Protein AF-A0A3D0DA52-F1 (afdb_monomer)

Foldseek 3Di:
DDDDPDPDDDDPPPDDDDDDDPCPVVVVVLVVQLCVPVCQVPVPDPDDVVNVVSSVVSVVVVVCCVVPVPPPPPPPPPDPDDDPVPPDPVVVPD

Radius of gyration: 22.12 Å; Cα contacts (8 Å, |Δi|>4): 18; chains: 1; bounding box: 36×72×37 Å

Structure (mmCIF, N/CA/C/O backbone):
data_AF-A0A3D0DA52-F1
#
_entry.id   AF-A0A3D0DA52-F1
#
loop_
_atom_site.group_PDB
_atom_site.id
_atom_site.type_symbol
_atom_site.label_atom_id
_atom_site.label_alt_id
_atom_site.label_comp_id
_atom_site.label_asym_id
_atom_site.label_entity_id
_atom_site.label_seq_id
_atom_site.pdbx_PDB_ins_code
_atom_site.Cartn_x
_atom_site.Cartn_y
_atom_site.Cartn_z
_atom_site.occupancy
_atom_site.B_iso_or_equiv
_atom_site.auth_seq_id
_atom_site.auth_comp_id
_atom_site.auth_asym_id
_atom_site.auth_atom_id
_atom_site.pdbx_PDB_model_num
ATOM 1 N N . MET A 1 1 ? -7.825 35.210 -4.534 1.00 38.44 1 MET A N 1
ATOM 2 C CA . MET A 1 1 ? -6.668 34.751 -3.732 1.00 38.44 1 MET A CA 1
ATOM 3 C C . MET A 1 1 ? -6.766 33.239 -3.614 1.00 38.44 1 MET A C 1
ATOM 5 O O . MET A 1 1 ? -7.552 32.746 -2.821 1.00 38.44 1 MET A O 1
ATOM 9 N N . SER A 1 2 ? -6.091 32.518 -4.513 1.00 38.69 2 SER A N 1
ATOM 10 C CA . SER A 1 2 ? -6.155 31.055 -4.598 1.00 38.69 2 SER A CA 1
ATOM 11 C C . SER A 1 2 ? -5.333 30.456 -3.463 1.00 38.69 2 SER A C 1
ATOM 13 O O . SER A 1 2 ? -4.133 30.714 -3.394 1.00 38.69 2 SER A O 1
ATOM 15 N N . ALA A 1 3 ? -5.970 29.699 -2.571 1.00 48.16 3 ALA A N 1
ATOM 16 C CA . ALA A 1 3 ? -5.280 28.989 -1.505 1.00 48.16 3 ALA A CA 1
ATOM 17 C C . ALA A 1 3 ? -4.248 28.034 -2.123 1.00 48.16 3 ALA A C 1
ATOM 19 O O . ALA A 1 3 ? -4.571 27.177 -2.947 1.00 48.16 3 ALA A O 1
ATOM 20 N N . SER A 1 4 ? -2.989 28.230 -1.759 1.00 54.62 4 SER A N 1
ATOM 21 C CA . SER A 1 4 ? -1.903 27.299 -2.008 1.00 54.62 4 SER A CA 1
ATOM 22 C C . SER A 1 4 ? -2.232 25.976 -1.314 1.00 54.62 4 SER A C 1
ATOM 24 O O . SER A 1 4 ? -2.386 25.933 -0.097 1.00 54.62 4 SER A O 1
ATOM 26 N N . ASN A 1 5 ? -2.345 24.894 -2.089 1.00 57.31 5 ASN A N 1
ATOM 27 C CA . ASN A 1 5 ? -2.476 23.529 -1.574 1.00 57.31 5 ASN A CA 1
ATOM 28 C C . ASN A 1 5 ? -1.230 23.183 -0.744 1.00 57.31 5 ASN A C 1
ATOM 30 O O . ASN A 1 5 ? -0.202 22.761 -1.283 1.00 57.31 5 ASN A O 1
ATOM 34 N N . SER A 1 6 ? -1.292 23.409 0.565 1.00 55.94 6 SER A N 1
ATOM 35 C CA . SER A 1 6 ? -0.229 23.054 1.495 1.00 55.94 6 SER A CA 1
ATOM 36 C C . SER A 1 6 ? -0.103 21.527 1.551 1.00 55.94 6 SER A C 1
ATOM 38 O O . SER A 1 6 ? -1.072 20.797 1.737 1.00 55.94 6 SER A O 1
ATOM 40 N N . ARG A 1 7 ? 1.120 21.014 1.368 1.00 64.62 7 ARG A N 1
ATOM 41 C CA . ARG A 1 7 ? 1.454 19.570 1.360 1.00 64.62 7 ARG A CA 1
ATOM 42 C C . ARG A 1 7 ? 1.231 18.857 2.699 1.00 64.62 7 ARG A C 1
ATOM 44 O O . ARG A 1 7 ? 1.490 17.660 2.798 1.00 64.62 7 ARG A O 1
ATOM 51 N N . PHE A 1 8 ? 0.797 19.580 3.724 1.00 63.69 8 PHE A N 1
ATOM 52 C CA . PHE A 1 8 ? 0.723 19.100 5.092 1.00 63.69 8 PHE A CA 1
ATOM 53 C C . PHE A 1 8 ? -0.713 19.224 5.585 1.00 63.69 8 PHE A C 1
ATOM 55 O O . PHE A 1 8 ? -1.286 20.310 5.604 1.00 63.69 8 PHE A O 1
ATOM 62 N N . VAL A 1 9 ? -1.296 18.085 5.957 1.00 73.56 9 VAL A N 1
ATOM 63 C CA . VAL A 1 9 ? -2.627 18.031 6.561 1.00 73.56 9 VAL A CA 1
ATOM 64 C C . VAL A 1 9 ? -2.471 18.334 8.044 1.00 73.56 9 VAL A C 1
ATOM 66 O O . VAL A 1 9 ? -1.951 17.511 8.800 1.00 73.56 9 VAL A O 1
ATOM 69 N N . GLU A 1 10 ? -2.902 19.522 8.448 1.00 78.81 10 GLU A N 1
ATOM 70 C CA . GLU A 1 10 ? -2.930 19.909 9.853 1.00 78.81 10 GLU A CA 1
ATOM 71 C C . GLU A 1 10 ? -4.117 19.280 10.584 1.00 78.81 10 GLU A C 1
ATOM 73 O O . GLU A 1 10 ? -5.122 18.866 9.997 1.00 78.81 10 GLU A O 1
ATOM 78 N N . LYS A 1 11 ? -3.980 19.179 11.906 1.00 80.69 11 LYS A N 1
ATOM 79 C CA . LYS A 1 11 ? -5.061 18.715 12.767 1.00 80.69 11 LYS A CA 1
ATOM 80 C C . LYS A 1 11 ? -6.200 19.754 12.729 1.00 80.69 11 LYS A C 1
ATOM 82 O O . LYS A 1 11 ? -5.906 20.923 12.960 1.00 80.69 11 LYS A O 1
ATOM 87 N N . PRO A 1 12 ? -7.471 19.357 12.523 1.00 82.19 12 PRO A N 1
ATOM 88 C CA . PRO A 1 12 ? -8.614 20.257 12.642 1.00 82.19 12 PRO A CA 1
ATOM 89 C C . PRO A 1 12 ? -8.579 21.073 13.940 1.00 82.19 12 PRO A C 1
ATOM 91 O O . PRO A 1 12 ? -8.285 20.528 15.017 1.00 82.19 12 PRO A O 1
ATOM 94 N N . GLU A 1 13 ? -8.902 22.365 13.844 1.00 84.50 13 GLU A N 1
ATOM 95 C CA . GLU A 1 13 ? -8.993 23.243 15.010 1.00 84.50 13 GLU A CA 1
ATOM 96 C C . GLU A 1 13 ? -9.968 22.660 16.044 1.00 84.50 13 GLU A C 1
ATOM 98 O O . GLU A 1 13 ? -11.046 22.165 15.720 1.00 84.50 13 GLU A O 1
ATOM 103 N N . GLY A 1 14 ? -9.553 22.649 17.313 1.00 85.12 14 GLY A N 1
ATOM 104 C CA . GLY A 1 14 ? -10.366 22.124 18.413 1.00 85.12 14 GLY A CA 1
ATOM 105 C C . GLY A 1 14 ? -10.355 20.600 18.597 1.00 85.12 14 GLY A C 1
ATOM 106 O O . GLY A 1 14 ? -10.883 20.123 19.603 1.00 85.12 14 GLY A O 1
ATOM 107 N N . GLN A 1 15 ? -9.711 19.813 17.723 1.00 85.62 15 GLN A N 1
ATOM 108 C CA . GLN A 1 15 ? -9.596 18.365 17.942 1.00 85.62 15 GLN A CA 1
ATOM 109 C C . GLN A 1 15 ? -8.781 18.065 19.216 1.00 85.62 15 GLN A C 1
ATOM 111 O O . GLN A 1 15 ? -7.570 18.296 19.268 1.00 85.62 15 GLN A O 1
ATOM 116 N N . LYS A 1 16 ? -9.415 17.478 20.235 1.00 85.62 16 LYS A N 1
ATOM 117 C CA . LYS A 1 16 ? -8.744 16.957 21.438 1.00 85.62 16 LYS A CA 1
ATOM 118 C C . LYS A 1 16 ? -8.618 15.435 21.338 1.00 85.62 16 LYS A C 1
ATOM 120 O O . LYS A 1 16 ? -9.604 14.745 21.112 1.00 85.62 16 LYS A O 1
ATOM 125 N N . GLY A 1 17 ? -7.404 14.914 21.511 1.00 86.31 17 GLY A N 1
ATOM 126 C CA . GLY A 1 17 ? -7.135 13.474 21.450 1.00 86.31 17 GLY A CA 1
ATOM 127 C C . GLY A 1 17 ? -7.188 12.862 20.041 1.00 86.31 17 GLY A C 1
ATOM 128 O O . GLY A 1 17 ? -7.123 13.551 19.019 1.00 86.31 17 GLY A O 1
ATOM 129 N N . PHE A 1 18 ? -7.256 11.530 19.992 1.00 84.44 18 PHE A N 1
ATOM 130 C CA . PHE A 1 18 ? -7.270 10.752 18.753 1.00 84.44 18 PHE A CA 1
ATOM 131 C C . PHE A 1 18 ? -8.683 10.680 18.164 1.00 84.44 18 PHE A C 1
ATOM 133 O O . PHE A 1 18 ? -9.606 10.208 18.820 1.00 84.44 18 PHE A O 1
ATOM 140 N N . VAL A 1 19 ? -8.838 11.090 16.903 1.00 86.44 19 VAL A N 1
ATOM 141 C CA . VAL A 1 19 ? -10.082 10.907 16.140 1.00 86.44 19 VAL A CA 1
ATOM 142 C C . VAL A 1 19 ? -9.849 9.841 15.079 1.00 86.44 19 VAL A C 1
ATOM 144 O O . VAL A 1 19 ? -8.854 9.872 14.349 1.00 86.44 19 VAL A O 1
ATOM 147 N N . VAL A 1 20 ? -10.771 8.882 15.001 1.00 85.94 20 VAL A N 1
ATOM 148 C CA . VAL A 1 20 ? -10.719 7.793 14.024 1.00 85.94 20 VAL A CA 1
ATOM 149 C C . VAL A 1 20 ? -10.960 8.361 12.627 1.00 85.94 20 VAL A C 1
ATOM 151 O O . VAL A 1 20 ? -12.036 8.862 12.319 1.00 85.94 20 VAL A O 1
ATOM 154 N N . GLN A 1 21 ? -9.956 8.242 11.763 1.00 86.38 21 GLN A N 1
ATOM 155 C CA . GLN A 1 21 ? -10.060 8.619 10.356 1.00 86.38 21 GLN A CA 1
ATOM 156 C C . GLN A 1 21 ? -10.639 7.456 9.544 1.00 86.38 21 GLN A C 1
ATOM 158 O O . GLN A 1 21 ? -10.091 6.349 9.584 1.00 86.38 21 GLN A O 1
ATOM 163 N N . LYS A 1 22 ? -11.706 7.713 8.772 1.00 87.19 22 LYS A N 1
ATOM 164 C CA . LYS A 1 22 ? -12.502 6.691 8.057 1.00 87.19 22 LYS A CA 1
ATOM 165 C C . LYS A 1 22 ? -11.651 5.686 7.269 1.00 87.19 22 LYS A C 1
ATOM 167 O O . LYS A 1 22 ? -11.928 4.492 7.304 1.00 87.19 22 LYS A O 1
ATOM 172 N N . TYR A 1 23 ? -10.597 6.151 6.596 1.00 90.19 23 TYR A N 1
ATOM 173 C CA . TYR A 1 23 ? -9.775 5.316 5.710 1.00 90.19 23 TYR A CA 1
ATOM 174 C C . TYR A 1 23 ? -8.363 5.025 6.224 1.00 90.19 23 TYR A C 1
ATOM 176 O O . TYR A 1 23 ? -7.617 4.305 5.560 1.00 90.19 23 TYR A O 1
ATOM 184 N N . ARG A 1 24 ? -7.983 5.514 7.413 1.00 91.25 24 ARG A N 1
ATOM 185 C CA . ARG A 1 24 ? -6.609 5.361 7.927 1.00 91.25 24 ARG A CA 1
ATOM 186 C C . ARG A 1 24 ? -6.175 3.895 7.981 1.00 91.25 24 ARG A C 1
ATOM 188 O O . ARG A 1 24 ? -5.114 3.562 7.468 1.00 91.25 24 ARG A O 1
ATOM 195 N N . ARG A 1 25 ? -7.033 3.004 8.491 1.00 91.44 25 ARG A N 1
ATOM 196 C CA . ARG A 1 25 ? -6.736 1.561 8.556 1.00 91.44 25 ARG A CA 1
ATOM 197 C C . ARG A 1 25 ? -6.543 0.913 7.184 1.00 91.44 25 ARG A C 1
ATOM 199 O O . ARG A 1 25 ? -5.799 -0.056 7.082 1.00 91.44 25 ARG A O 1
ATOM 206 N N . VAL A 1 26 ? -7.227 1.404 6.150 1.00 92.62 26 VAL A N 1
ATOM 207 C CA . VAL A 1 26 ? -7.084 0.881 4.782 1.00 92.62 26 VAL A CA 1
ATOM 208 C C . VAL A 1 26 ? -5.715 1.273 4.232 1.00 92.62 26 VAL A C 1
ATOM 210 O O . VAL A 1 26 ? -4.982 0.408 3.764 1.00 92.62 26 VAL A O 1
ATOM 213 N N . ILE A 1 27 ? -5.335 2.544 4.385 1.00 92.50 27 ILE A N 1
ATOM 214 C CA . ILE A 1 27 ? -4.037 3.070 3.937 1.00 92.50 27 ILE A CA 1
ATOM 215 C C . ILE A 1 27 ? -2.883 2.370 4.664 1.00 92.50 27 ILE A C 1
ATOM 217 O O . ILE A 1 27 ? -1.966 1.854 4.027 1.00 92.50 27 ILE A O 1
ATOM 221 N N . GLU A 1 28 ? -2.948 2.288 5.994 1.00 93.81 28 GLU A N 1
ATOM 222 C CA . GLU A 1 28 ? -1.922 1.628 6.811 1.00 93.81 28 GLU A CA 1
ATOM 223 C C . GLU A 1 28 ? -1.750 0.155 6.432 1.00 93.81 28 GLU A C 1
ATOM 225 O O . GLU A 1 28 ? -0.632 -0.358 6.396 1.00 93.81 28 GLU A O 1
ATOM 230 N N . ARG A 1 29 ? -2.849 -0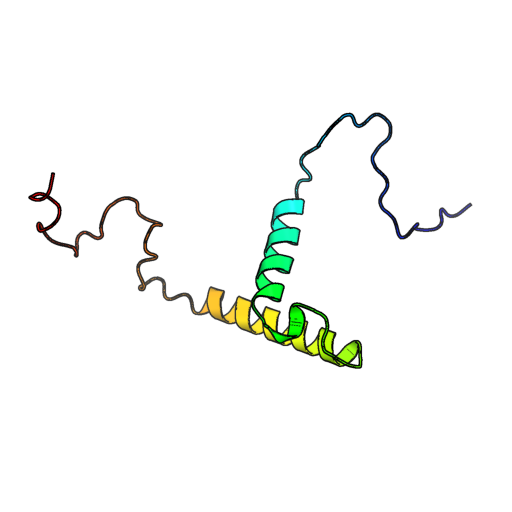.527 6.090 1.00 92.69 29 ARG A N 1
ATOM 231 C CA . ARG A 1 29 ? -2.810 -1.921 5.649 1.00 92.69 29 ARG A CA 1
ATOM 232 C C . ARG A 1 29 ? -2.103 -2.071 4.303 1.00 92.69 29 ARG A C 1
ATOM 234 O O . ARG A 1 29 ? -1.285 -2.979 4.172 1.00 92.69 29 ARG A O 1
ATOM 241 N N . THR A 1 30 ? -2.364 -1.185 3.343 1.00 91.38 30 THR A N 1
ATOM 242 C CA . THR A 1 30 ? -1.645 -1.174 2.060 1.00 91.38 30 THR A CA 1
ATOM 243 C C . THR A 1 30 ? -0.146 -0.963 2.276 1.00 91.38 30 THR A C 1
ATOM 245 O O . THR A 1 30 ? 0.660 -1.726 1.747 1.00 91.38 30 THR A O 1
ATOM 248 N N . ILE A 1 31 ? 0.243 -0.013 3.134 1.00 91.31 31 ILE A N 1
ATOM 249 C CA . ILE A 1 31 ? 1.655 0.224 3.483 1.00 91.31 31 ILE A CA 1
ATOM 250 C C . ILE A 1 31 ? 2.275 -1.018 4.145 1.00 91.31 31 ILE A C 1
ATOM 252 O O . ILE A 1 31 ? 3.378 -1.435 3.791 1.00 91.31 31 ILE A O 1
ATOM 256 N N . ALA A 1 32 ? 1.560 -1.661 5.071 1.00 92.06 32 ALA A N 1
ATOM 257 C CA . ALA A 1 32 ? 2.019 -2.891 5.711 1.00 92.06 32 ALA A CA 1
ATOM 258 C C . ALA A 1 32 ? 2.213 -4.039 4.704 1.00 92.06 32 ALA A C 1
ATOM 260 O O . ALA A 1 32 ? 3.151 -4.825 4.833 1.00 92.06 32 ALA A O 1
ATOM 261 N N . TRP A 1 33 ? 1.358 -4.142 3.683 1.00 92.38 33 TRP A N 1
ATOM 262 C CA . TRP A 1 33 ? 1.503 -5.140 2.624 1.00 92.38 33 TRP A CA 1
ATOM 263 C C . TRP A 1 33 ? 2.723 -4.887 1.745 1.00 92.38 33 TRP A C 1
ATOM 265 O O . TRP A 1 33 ? 3.449 -5.840 1.462 1.00 92.38 33 TRP A O 1
ATOM 275 N N . LEU A 1 34 ? 2.973 -3.631 1.367 1.00 93.06 34 LEU A N 1
ATOM 276 C CA . LEU A 1 34 ? 4.162 -3.243 0.606 1.00 93.06 34 LEU A CA 1
ATOM 277 C C . LEU A 1 34 ? 5.448 -3.538 1.391 1.00 93.06 34 LEU A C 1
ATOM 279 O O . LEU A 1 34 ? 6.387 -4.098 0.834 1.00 93.06 34 LEU A O 1
ATOM 283 N N . ASN A 1 35 ? 5.457 -3.299 2.705 1.00 92.12 35 ASN A N 1
ATOM 284 C CA . ASN A 1 35 ? 6.600 -3.606 3.572 1.00 92.12 35 ASN A CA 1
ATOM 285 C C . ASN A 1 35 ? 6.959 -5.101 3.657 1.00 92.12 35 ASN A C 1
ATOM 287 O O . ASN A 1 35 ? 8.083 -5.430 4.037 1.00 92.12 35 ASN A O 1
ATOM 291 N N . ARG A 1 36 ? 6.056 -6.024 3.284 1.00 90.00 36 ARG A N 1
ATOM 292 C CA . ARG A 1 36 ? 6.393 -7.460 3.187 1.00 90.00 36 ARG A CA 1
ATOM 293 C C . ARG A 1 36 ? 7.322 -7.768 2.017 1.00 90.00 36 ARG A C 1
ATOM 295 O O . ARG A 1 36 ? 8.017 -8.783 2.041 1.00 90.00 36 ARG A O 1
ATOM 302 N N . TYR A 1 37 ? 7.362 -6.908 1.003 1.00 91.56 37 TYR A N 1
ATOM 303 C CA . TYR A 1 37 ? 8.347 -7.002 -0.062 1.00 91.56 37 TYR A CA 1
ATOM 304 C C . TYR A 1 37 ? 9.641 -6.368 0.436 1.00 91.56 37 TYR A C 1
ATOM 306 O O . TYR A 1 37 ? 9.751 -5.149 0.536 1.00 91.56 37 TYR A O 1
ATOM 314 N N . ARG A 1 38 ? 10.644 -7.204 0.729 1.00 89.88 38 ARG A N 1
ATOM 315 C CA . ARG A 1 38 ? 11.923 -6.789 1.336 1.00 89.88 38 ARG A CA 1
ATOM 316 C C . ARG A 1 38 ? 12.548 -5.556 0.670 1.00 89.88 38 ARG A C 1
ATOM 318 O O . ARG A 1 38 ? 13.092 -4.710 1.369 1.00 89.88 38 ARG A O 1
ATOM 325 N N . ARG A 1 39 ? 12.442 -5.433 -0.659 1.00 90.94 39 ARG A N 1
ATOM 326 C CA . ARG A 1 39 ? 12.974 -4.290 -1.426 1.00 90.94 39 ARG A CA 1
ATOM 327 C C . ARG A 1 39 ? 12.326 -2.946 -1.055 1.00 90.94 39 ARG A C 1
ATOM 329 O O . ARG A 1 39 ? 13.017 -1.935 -1.040 1.00 90.94 39 ARG A O 1
ATOM 336 N N . LEU A 1 40 ? 11.043 -2.941 -0.693 1.00 92.00 40 LEU A N 1
ATOM 337 C CA . LEU A 1 40 ? 10.283 -1.735 -0.343 1.00 92.00 40 LEU A CA 1
ATOM 338 C C . LEU A 1 40 ? 10.413 -1.330 1.137 1.00 92.00 40 LEU A C 1
ATOM 340 O O . LEU A 1 40 ? 9.989 -0.242 1.502 1.00 92.00 40 LEU A O 1
ATOM 344 N N . SER A 1 41 ? 11.023 -2.159 1.994 1.00 89.38 41 SER A N 1
ATOM 345 C CA . SER A 1 41 ? 11.028 -1.930 3.450 1.00 89.38 41 SER A CA 1
ATOM 346 C C . SER A 1 41 ? 11.810 -0.687 3.900 1.00 89.38 41 SER A C 1
ATOM 348 O O . SER A 1 41 ? 11.464 -0.081 4.915 1.00 89.38 41 SER A O 1
ATOM 350 N N . LYS A 1 42 ? 12.889 -0.328 3.193 1.00 85.75 42 LYS A N 1
ATOM 351 C CA . LYS A 1 42 ? 13.801 0.763 3.590 1.00 85.75 42 LYS A CA 1
ATOM 352 C C . LYS A 1 42 ? 14.146 1.738 2.462 1.00 85.75 42 LYS A C 1
ATOM 354 O O . LYS A 1 42 ? 14.882 2.681 2.715 1.00 85.75 42 LYS A O 1
ATOM 359 N N . GLY A 1 43 ? 13.622 1.527 1.251 1.00 84.81 43 GLY A N 1
ATOM 360 C CA . GLY A 1 43 ? 14.002 2.317 0.077 1.00 84.81 43 GLY A CA 1
ATOM 361 C C . GLY A 1 43 ? 15.451 2.056 -0.341 1.00 84.81 43 GLY A C 1
ATOM 362 O O . GLY A 1 43 ? 16.285 2.949 -0.285 1.00 84.81 43 GLY A O 1
ATOM 363 N N . TYR A 1 44 ? 15.764 0.817 -0.730 1.00 85.38 44 TYR A N 1
ATOM 364 C CA . TYR A 1 44 ? 17.121 0.433 -1.153 1.00 85.38 44 TYR A CA 1
ATOM 365 C C . TYR A 1 44 ? 17.504 0.934 -2.552 1.00 85.38 44 TYR A C 1
ATOM 367 O O . TYR A 1 44 ? 18.661 0.822 -2.954 1.00 85.38 44 TYR A O 1
ATOM 375 N N . GLU A 1 45 ? 16.538 1.431 -3.317 1.00 90.12 45 GLU A N 1
ATOM 376 C CA . GLU A 1 45 ? 16.743 1.791 -4.711 1.00 90.12 45 GLU A CA 1
ATOM 377 C C . GLU A 1 45 ? 17.448 3.139 -4.846 1.00 90.12 45 GLU A C 1
ATOM 379 O O . GLU A 1 45 ? 17.095 4.120 -4.194 1.00 90.12 45 GLU A O 1
ATOM 384 N N . ARG A 1 46 ? 18.418 3.206 -5.762 1.00 92.69 46 ARG A N 1
ATOM 385 C CA . ARG A 1 46 ? 19.144 4.447 -6.075 1.00 92.69 46 ARG A CA 1
ATOM 386 C C . ARG A 1 46 ? 18.225 5.529 -6.641 1.00 92.69 46 ARG A C 1
ATOM 388 O O . ARG A 1 46 ? 18.510 6.714 -6.489 1.00 92.69 46 ARG A O 1
ATOM 395 N N . TYR A 1 47 ? 17.154 5.126 -7.317 1.00 94.75 47 TYR A N 1
ATOM 396 C CA . TYR A 1 47 ? 16.276 6.040 -8.022 1.00 94.75 47 TYR A CA 1
ATOM 397 C C . TYR A 1 47 ? 14.792 5.750 -7.761 1.00 94.75 47 TYR A C 1
ATOM 399 O O . TYR A 1 47 ? 14.395 4.602 -7.562 1.00 94.75 47 TYR A O 1
ATOM 407 N N . GLY A 1 48 ? 13.965 6.801 -7.824 1.00 93.06 48 GLY A N 1
ATOM 408 C CA . GLY A 1 48 ? 12.525 6.727 -7.541 1.00 93.06 48 GLY A CA 1
ATOM 409 C C . GLY A 1 48 ? 11.750 5.790 -8.472 1.00 93.06 48 GLY A C 1
ATOM 410 O O . GLY A 1 48 ? 10.996 4.956 -7.985 1.00 93.06 48 GLY A O 1
ATOM 411 N N . TRP A 1 49 ? 12.006 5.851 -9.781 1.00 95.38 49 TRP A N 1
ATOM 412 C CA . TRP A 1 49 ? 11.388 4.991 -10.804 1.00 95.38 49 TRP A CA 1
ATOM 413 C C . TRP A 1 49 ? 11.562 3.486 -10.545 1.00 95.38 49 TRP A C 1
ATOM 415 O O . TRP A 1 49 ? 10.641 2.712 -10.781 1.00 95.38 49 TRP A O 1
ATOM 425 N N . ASN A 1 50 ? 12.689 3.054 -9.970 1.00 94.38 50 ASN A N 1
ATOM 426 C CA . ASN A 1 50 ? 12.849 1.654 -9.559 1.00 94.38 50 ASN A CA 1
ATOM 427 C C . ASN A 1 50 ? 11.904 1.285 -8.407 1.00 94.38 50 ASN A C 1
ATOM 429 O O . ASN A 1 50 ? 11.345 0.189 -8.380 1.00 94.38 50 ASN A O 1
ATOM 433 N N . SER A 1 51 ? 11.741 2.192 -7.439 1.00 92.31 51 SER A N 1
ATOM 434 C CA . SER A 1 51 ? 10.830 1.974 -6.311 1.00 92.31 51 SER A CA 1
ATOM 435 C C . SER A 1 51 ? 9.379 1.966 -6.779 1.00 92.31 51 SER A C 1
ATOM 437 O O . SER A 1 51 ? 8.609 1.125 -6.330 1.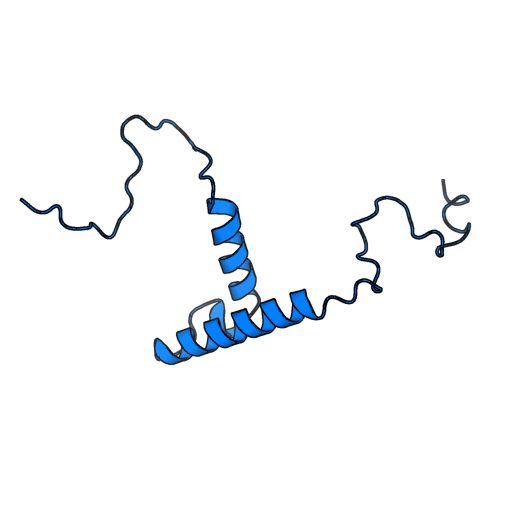00 92.31 51 SER A O 1
ATOM 439 N N . GLU A 1 52 ? 9.029 2.857 -7.707 1.00 94.69 52 GLU A N 1
ATOM 440 C CA . GLU A 1 52 ? 7.716 2.922 -8.351 1.00 94.69 52 GLU A CA 1
ATOM 441 C C . GLU A 1 52 ? 7.387 1.612 -9.076 1.00 94.69 52 GLU A C 1
ATOM 443 O O . GLU A 1 52 ? 6.410 0.954 -8.727 1.00 94.69 52 GLU A O 1
ATOM 448 N N . ALA A 1 53 ? 8.278 1.139 -9.954 1.00 95.31 53 ALA A N 1
ATOM 449 C CA . ALA A 1 53 ? 8.104 -0.144 -10.635 1.00 95.31 53 ALA A CA 1
ATOM 450 C C . ALA A 1 53 ? 7.952 -1.314 -9.644 1.00 95.31 53 ALA A C 1
ATOM 452 O O . ALA A 1 53 ? 7.154 -2.230 -9.850 1.00 95.31 53 ALA A O 1
ATOM 453 N N . MET A 1 54 ? 8.691 -1.292 -8.529 1.00 94.94 54 MET A N 1
ATOM 454 C CA . MET A 1 54 ? 8.574 -2.322 -7.497 1.00 94.94 54 MET A CA 1
ATOM 455 C C . MET A 1 54 ? 7.233 -2.249 -6.740 1.00 94.94 54 MET A C 1
ATOM 457 O O . MET A 1 54 ? 6.703 -3.293 -6.351 1.00 94.94 54 MET A O 1
ATOM 461 N N . ILE A 1 55 ? 6.666 -1.054 -6.544 1.00 95.12 55 ILE A N 1
ATOM 462 C CA . ILE A 1 55 ? 5.323 -0.862 -5.973 1.00 95.12 55 ILE A CA 1
ATOM 463 C C . ILE A 1 55 ? 4.254 -1.419 -6.920 1.00 95.12 55 ILE A C 1
ATOM 465 O O . ILE A 1 55 ? 3.347 -2.119 -6.454 1.00 95.12 55 ILE A O 1
ATOM 469 N N . ASP A 1 56 ? 4.378 -1.183 -8.225 1.00 95.81 56 ASP A N 1
ATOM 470 C CA . ASP A 1 56 ? 3.447 -1.714 -9.226 1.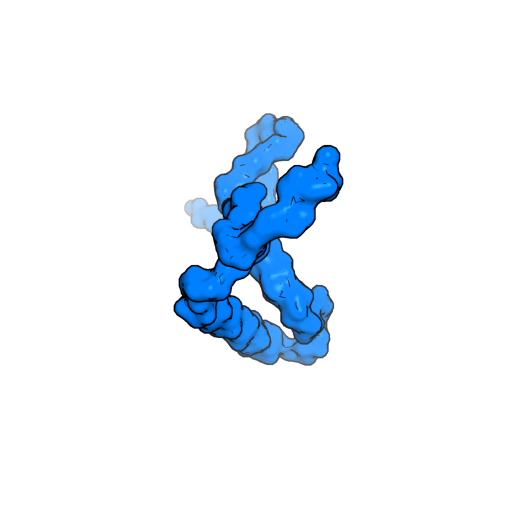00 95.81 56 ASP A CA 1
ATOM 471 C C . 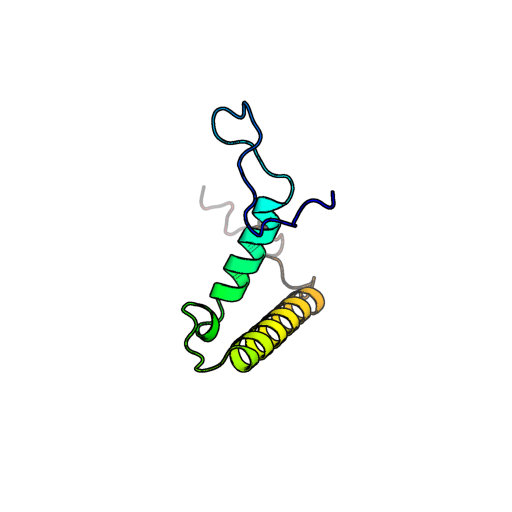ASP A 1 56 ? 3.463 -3.244 -9.237 1.00 95.81 56 ASP A C 1
ATOM 473 O O . ASP A 1 56 ? 2.418 -3.886 -9.100 1.00 95.81 56 ASP A O 1
ATOM 477 N N . ILE A 1 57 ? 4.656 -3.845 -9.283 1.00 96.00 57 ILE A N 1
ATOM 478 C CA . ILE A 1 57 ? 4.830 -5.304 -9.221 1.00 96.00 57 ILE A CA 1
ATOM 479 C C . ILE A 1 57 ? 4.221 -5.870 -7.931 1.00 96.00 57 ILE A C 1
ATOM 481 O O . ILE A 1 57 ? 3.475 -6.852 -7.970 1.00 96.00 57 ILE A O 1
ATOM 485 N N . ALA A 1 58 ? 4.501 -5.249 -6.782 1.00 95.00 58 ALA A N 1
ATOM 486 C CA . ALA A 1 58 ? 3.960 -5.671 -5.492 1.00 95.00 58 ALA A CA 1
ATOM 487 C C . ALA A 1 58 ? 2.422 -5.614 -5.448 1.00 95.00 58 ALA A C 1
ATOM 489 O O . ALA A 1 58 ? 1.785 -6.501 -4.864 1.00 95.00 58 ALA A O 1
ATOM 490 N N . SER A 1 59 ? 1.835 -4.594 -6.078 1.00 94.81 59 SER A N 1
ATOM 491 C CA . SER A 1 59 ? 0.387 -4.393 -6.169 1.00 94.81 59 SER A CA 1
ATOM 492 C C . SER A 1 59 ? -0.266 -5.422 -7.092 1.00 94.81 59 SER A C 1
ATOM 494 O O . SER A 1 59 ? -1.252 -6.047 -6.699 1.00 94.81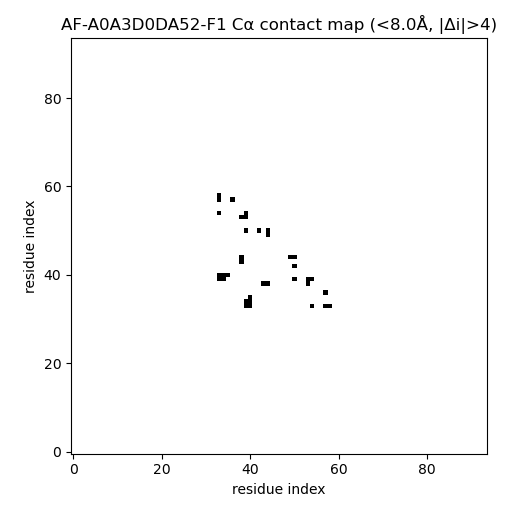 59 SER A O 1
ATOM 496 N N . ILE A 1 60 ? 0.319 -5.682 -8.267 1.00 95.31 60 ILE A N 1
ATOM 497 C CA . ILE A 1 60 ? -0.134 -6.730 -9.197 1.00 95.31 60 ILE A CA 1
ATOM 498 C C . ILE A 1 60 ? -0.090 -8.098 -8.518 1.00 95.31 60 ILE A C 1
ATOM 500 O O . ILE A 1 60 ? -1.084 -8.820 -8.511 1.00 95.31 60 ILE A O 1
ATOM 504 N N . HIS A 1 61 ? 1.029 -8.438 -7.876 1.00 93.38 61 HIS A N 1
ATOM 505 C CA . HIS A 1 61 ? 1.179 -9.696 -7.143 1.00 93.38 61 HIS A CA 1
ATOM 506 C C . HIS A 1 61 ? 0.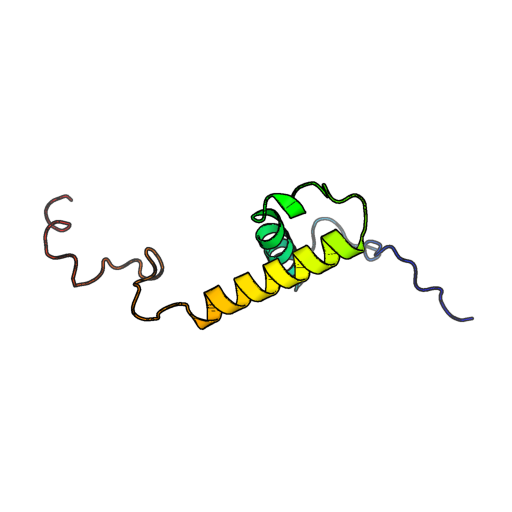108 -9.837 -6.055 1.00 93.38 61 HIS A C 1
ATOM 508 O O . HIS A 1 61 ? -0.486 -10.906 -5.892 1.00 93.38 61 HIS A O 1
ATOM 514 N N . PHE A 1 62 ? -0.169 -8.764 -5.309 1.00 91.31 62 PHE A N 1
ATOM 515 C CA . PHE A 1 62 ? -1.228 -8.766 -4.302 1.00 91.31 62 PHE A CA 1
ATOM 516 C C . PHE A 1 62 ? -2.614 -9.004 -4.922 1.00 91.31 62 PHE A C 1
ATOM 518 O O . PHE A 1 62 ? -3.363 -9.835 -4.410 1.00 91.31 62 PHE A O 1
ATOM 525 N N . MET A 1 63 ? -2.937 -8.346 -6.040 1.00 91.56 63 MET A N 1
ATOM 526 C CA . MET A 1 63 ? -4.195 -8.563 -6.764 1.00 91.56 63 MET A CA 1
ATOM 527 C C . MET A 1 63 ? -4.326 -10.001 -7.270 1.00 91.56 63 MET A C 1
ATOM 529 O O . MET A 1 63 ? -5.358 -10.627 -7.043 1.00 91.56 63 MET A O 1
ATOM 533 N N . LEU A 1 64 ? -3.269 -10.566 -7.859 1.00 92.81 64 LEU A N 1
ATOM 534 C CA . LEU A 1 64 ? -3.256 -11.960 -8.313 1.00 92.81 64 LEU A CA 1
ATOM 535 C C . LEU A 1 64 ? -3.517 -12.937 -7.162 1.00 92.81 64 LEU A C 1
ATOM 537 O O . LEU A 1 64 ? -4.299 -13.867 -7.319 1.00 92.81 64 LEU A O 1
ATOM 541 N N . ARG A 1 65 ? -2.943 -12.702 -5.976 1.00 87.12 65 ARG A N 1
ATOM 542 C CA . ARG A 1 65 ? -3.217 -13.518 -4.777 1.00 87.12 65 ARG A CA 1
ATOM 543 C C . ARG A 1 65 ? -4.649 -13.404 -4.255 1.00 87.12 65 ARG A C 1
ATOM 545 O O . ARG A 1 65 ? -5.094 -14.301 -3.542 1.00 87.12 65 ARG A O 1
ATOM 552 N N . GLN A 1 66 ? -5.336 -12.298 -4.529 1.00 84.50 66 GLN A N 1
ATOM 553 C CA . GLN A 1 66 ? -6.748 -12.146 -4.179 1.00 84.50 66 GLN A CA 1
ATOM 554 C C . GLN A 1 66 ? -7.661 -12.804 -5.215 1.00 84.50 66 GLN A C 1
ATOM 556 O O . GLN A 1 66 ? -8.650 -13.412 -4.831 1.00 84.50 66 GLN A O 1
ATOM 561 N N . LEU A 1 67 ? -7.327 -12.709 -6.505 1.00 88.06 67 LEU A N 1
ATOM 562 C CA . LEU A 1 67 ? -8.112 -13.317 -7.583 1.00 88.06 67 LEU A CA 1
ATOM 563 C C . LEU A 1 67 ? -7.959 -14.840 -7.626 1.00 88.06 67 LEU A C 1
ATOM 565 O O . LEU A 1 67 ? -8.938 -15.551 -7.804 1.00 88.06 67 LEU A O 1
ATOM 569 N N . LEU A 1 68 ? -6.738 -15.337 -7.422 1.00 81.12 68 LEU A N 1
ATOM 570 C CA . LEU A 1 68 ? -6.412 -16.766 -7.371 1.00 81.12 68 LEU A CA 1
ATOM 571 C C . LEU A 1 68 ? -6.536 -17.338 -5.956 1.00 81.12 68 LEU A C 1
ATOM 573 O O . LEU A 1 68 ? -5.978 -18.394 -5.657 1.00 81.12 68 LEU A O 1
ATOM 577 N N . HIS A 1 69 ? -7.214 -16.627 -5.052 1.00 70.06 69 HIS A N 1
ATOM 578 C CA . HIS A 1 69 ? -7.567 -17.196 -3.763 1.00 70.06 69 HIS A CA 1
ATOM 579 C C . HIS A 1 69 ? -8.577 -18.311 -4.031 1.00 70.06 69 HIS A C 1
ATOM 581 O O . HIS A 1 69 ? -9.765 -18.054 -4.209 1.00 70.06 69 HIS A O 1
ATOM 587 N N . ASN A 1 70 ? -8.081 -19.545 -4.120 1.00 65.50 70 ASN A N 1
ATOM 588 C CA . ASN A 1 70 ? -8.912 -20.728 -4.280 1.00 65.50 70 ASN A CA 1
ATOM 589 C C . ASN A 1 70 ? -9.927 -20.749 -3.137 1.00 65.50 70 ASN A C 1
ATOM 591 O O . ASN A 1 70 ? -9.543 -20.903 -1.975 1.00 65.50 70 ASN A O 1
ATOM 595 N N . ALA A 1 71 ? -11.210 -20.588 -3.467 1.00 63.91 71 ALA A N 1
ATOM 596 C CA . ALA A 1 71 ? -12.301 -20.707 -2.502 1.00 63.91 71 ALA A CA 1
ATOM 597 C C . ALA A 1 71 ? -12.313 -22.094 -1.831 1.00 63.91 71 ALA A C 1
ATOM 599 O O . ALA A 1 71 ? -12.785 -22.225 -0.705 1.00 63.91 71 ALA A O 1
ATOM 600 N N . ASP A 1 72 ? -11.726 -23.088 -2.503 1.00 65.00 72 ASP A N 1
ATOM 601 C CA . ASP A 1 72 ? -11.599 -24.466 -2.036 1.00 65.00 72 ASP A CA 1
ATOM 602 C C . ASP A 1 72 ? -10.503 -24.659 -0.976 1.00 65.00 72 ASP A C 1
ATOM 604 O O . ASP A 1 72 ? -10.471 -25.695 -0.315 1.00 65.00 72 ASP A O 1
ATOM 608 N N . ILE A 1 73 ? -9.591 -23.693 -0.792 1.00 66.19 73 ILE A N 1
ATOM 609 C CA . ILE A 1 73 ? -8.623 -23.739 0.309 1.00 66.19 73 ILE A CA 1
ATOM 610 C C . ILE A 1 73 ? -9.331 -23.187 1.550 1.00 66.19 73 ILE A C 1
ATOM 612 O O . ILE A 1 73 ? -9.580 -21.976 1.612 1.00 66.19 73 ILE A O 1
ATOM 616 N N . PRO A 1 74 ? -9.644 -24.025 2.560 1.00 63.53 74 PRO A N 1
ATOM 617 C CA . PRO A 1 74 ? -10.268 -23.539 3.777 1.00 63.53 74 PRO A CA 1
ATOM 618 C C . PRO A 1 74 ? -9.313 -22.546 4.425 1.00 63.53 74 PRO A C 1
ATOM 620 O O . PRO A 1 74 ? -8.172 -22.880 4.740 1.00 63.53 74 PRO A O 1
ATOM 623 N N . ILE A 1 75 ? -9.766 -21.306 4.600 1.00 63.88 75 ILE A N 1
ATOM 624 C CA . ILE A 1 75 ? -8.991 -20.287 5.298 1.00 63.88 75 ILE A CA 1
ATOM 625 C C . ILE A 1 75 ? -8.990 -20.720 6.762 1.00 63.88 75 ILE A C 1
ATOM 627 O O . ILE A 1 75 ? -10.043 -20.620 7.410 1.00 63.88 75 ILE A O 1
ATOM 631 N N . PRO A 1 76 ? -7.857 -21.214 7.302 1.00 62.97 76 PRO A N 1
ATOM 632 C CA . PRO A 1 76 ? -7.831 -21.584 8.700 1.00 62.97 76 PRO A CA 1
ATOM 633 C C . PRO A 1 76 ? -8.208 -20.321 9.482 1.00 62.97 76 PRO A C 1
ATOM 635 O O . PRO A 1 76 ? -7.822 -19.210 9.110 1.00 62.97 76 PRO A O 1
ATOM 638 N N . TYR A 1 77 ? -9.038 -20.474 10.511 1.00 62.12 77 TYR A N 1
ATOM 639 C CA . TYR A 1 77 ? -9.519 -19.395 11.386 1.00 62.12 77 TYR A CA 1
ATOM 640 C C . TYR A 1 77 ? -10.633 -18.473 10.851 1.00 62.12 77 TYR A C 1
ATOM 642 O O . TYR A 1 77 ? -11.076 -17.610 11.613 1.00 62.12 77 TYR A O 1
ATOM 650 N N . LYS A 1 78 ? -11.135 -18.618 9.612 1.00 51.97 78 LYS A N 1
ATOM 651 C CA . LYS A 1 78 ? -12.370 -17.899 9.211 1.00 51.97 78 LYS A CA 1
ATOM 652 C C . LYS A 1 78 ? -13.623 -18.542 9.798 1.00 51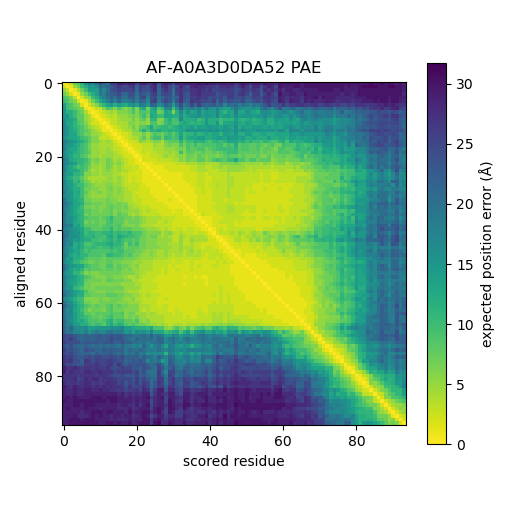.97 78 LYS A C 1
ATOM 654 O O . LYS A 1 78 ? -14.501 -17.827 10.275 1.00 51.97 78 LYS A O 1
ATOM 659 N N . ASP A 1 79 ? -13.649 -19.867 9.843 1.00 56.41 79 ASP A N 1
ATOM 660 C CA . ASP A 1 79 ? -14.621 -20.622 10.617 1.00 56.41 79 ASP A CA 1
ATOM 661 C C . ASP A 1 79 ? -14.004 -20.938 11.980 1.00 56.41 79 ASP A C 1
ATOM 663 O O . ASP A 1 79 ? -13.003 -21.643 12.082 1.00 56.41 79 ASP A O 1
ATOM 667 N N . ARG A 1 80 ? -14.588 -20.419 13.069 1.00 55.31 80 ARG A N 1
ATOM 668 C CA . ARG A 1 80 ? -14.239 -20.892 14.428 1.00 55.31 80 ARG A CA 1
ATOM 669 C C . ARG A 1 80 ? -14.644 -22.355 14.643 1.00 55.31 80 ARG A C 1
ATOM 671 O O . ARG A 1 80 ? -14.261 -22.950 15.645 1.00 55.31 80 ARG A O 1
ATOM 678 N N . ARG A 1 81 ? -15.452 -22.911 13.736 1.00 58.16 81 ARG A N 1
ATOM 679 C CA . ARG A 1 81 ? -15.814 -24.323 13.706 1.00 58.16 81 ARG A CA 1
ATOM 680 C C . ARG A 1 81 ? -14.704 -25.075 12.965 1.00 58.16 81 ARG A C 1
ATOM 682 O O . ARG A 1 81 ? -14.407 -24.696 11.834 1.00 58.16 81 ARG A O 1
ATOM 689 N N . PRO A 1 82 ? -14.087 -26.100 13.575 1.00 60.38 82 PRO A N 1
ATOM 690 C CA . PRO A 1 82 ? -13.207 -27.008 12.852 1.00 60.38 82 PRO A CA 1
ATOM 691 C C . PRO A 1 82 ? -13.919 -27.520 11.587 1.00 60.38 82 PRO A C 1
ATOM 693 O O . PRO A 1 82 ? -15.129 -27.758 11.658 1.00 60.38 82 PRO A O 1
ATOM 696 N N . PRO A 1 83 ? -13.219 -2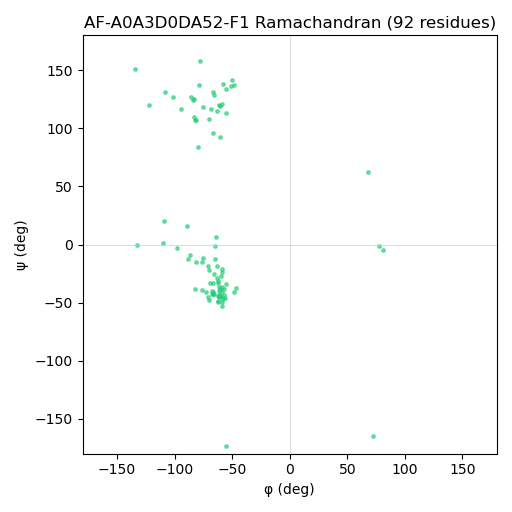7.673 10.446 1.00 63.22 83 PRO A N 1
ATOM 697 C CA . PRO A 1 83 ? -13.802 -28.271 9.248 1.00 63.22 83 PRO A CA 1
ATOM 698 C C . PRO A 1 83 ? -14.461 -29.602 9.612 1.00 63.22 83 PRO A C 1
ATOM 700 O O . PRO A 1 83 ? -13.854 -30.386 10.334 1.00 63.22 83 PRO A O 1
ATOM 703 N N . GLU A 1 84 ? -15.660 -29.900 9.111 1.00 64.12 84 GLU A N 1
ATOM 704 C CA . GLU A 1 84 ? -16.315 -31.196 9.380 1.00 64.12 84 GLU A CA 1
ATOM 705 C C . GLU A 1 84 ? -15.468 -32.396 8.909 1.00 64.12 84 GLU A C 1
ATOM 707 O O . GLU A 1 84 ? -15.614 -33.501 9.426 1.00 64.12 84 GLU A O 1
ATOM 712 N N . SER A 1 85 ? -14.526 -32.167 7.985 1.00 58.19 85 SER A N 1
ATOM 713 C CA . SER A 1 85 ? -13.516 -33.141 7.552 1.00 58.19 85 SER A CA 1
ATOM 714 C C . SER A 1 85 ? -12.432 -33.437 8.601 1.00 58.19 85 SER A C 1
ATOM 716 O O . SER A 1 85 ? -11.774 -34.475 8.520 1.00 58.19 85 SER A O 1
ATOM 718 N N . MET A 1 86 ? -12.252 -32.578 9.611 1.00 55.75 86 MET A N 1
ATOM 719 C CA . MET A 1 86 ? -11.505 -32.894 10.829 1.00 55.75 86 MET A CA 1
ATOM 720 C C . MET A 1 86 ? -12.420 -33.705 11.746 1.00 55.75 86 MET A C 1
ATOM 722 O O . MET A 1 86 ? -13.096 -33.167 12.620 1.00 55.75 86 MET A O 1
ATOM 726 N N . GLY A 1 87 ? -12.470 -35.014 11.500 1.00 60.06 87 GLY A N 1
ATOM 727 C CA . GLY A 1 87 ? -13.248 -35.976 12.277 1.00 60.06 87 GLY A CA 1
ATOM 728 C C . GLY A 1 87 ? -12.952 -35.983 13.796 1.00 60.06 87 GLY A C 1
ATOM 729 O O . GLY A 1 87 ? -12.195 -35.162 14.314 1.00 60.06 87 GLY A O 1
ATOM 730 N N . PRO A 1 88 ? -13.532 -36.939 14.548 1.00 58.97 88 PRO A N 1
ATOM 731 C CA . PRO A 1 88 ? -13.825 -36.871 15.993 1.00 58.97 88 PRO A CA 1
ATOM 732 C C . PRO A 1 88 ? -12.633 -36.761 16.969 1.00 58.97 88 PRO A C 1
ATOM 734 O O . PRO A 1 88 ? -12.843 -36.793 1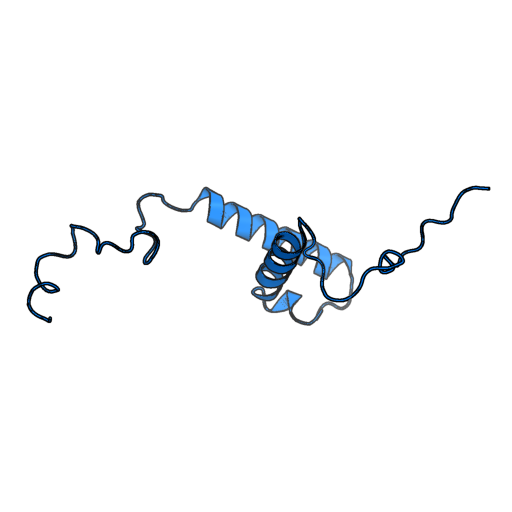8.182 1.00 58.97 88 PRO A O 1
ATOM 737 N N . ALA A 1 89 ? -11.403 -36.598 16.482 1.00 55.69 89 ALA A N 1
ATOM 738 C CA . ALA A 1 89 ? -10.186 -36.510 17.287 1.00 55.69 89 ALA A CA 1
ATOM 739 C C . ALA A 1 89 ? -10.184 -35.333 18.284 1.00 55.69 89 ALA A C 1
ATOM 741 O O . ALA A 1 89 ? -9.565 -35.429 19.337 1.00 55.69 89 ALA A O 1
ATOM 742 N N . LEU A 1 90 ? -10.916 -34.247 18.005 1.00 52.75 90 LEU A N 1
ATOM 743 C CA . LEU A 1 90 ? -10.979 -33.076 18.893 1.00 52.75 90 LEU A CA 1
ATOM 744 C C . LEU A 1 90 ? -12.077 -33.151 19.969 1.00 52.75 90 LEU A C 1
ATOM 746 O O . LEU A 1 90 ? -12.052 -32.356 20.901 1.00 52.75 90 LEU A O 1
ATOM 750 N N . LYS A 1 91 ? -13.026 -34.098 19.889 1.00 46.94 91 LYS A N 1
ATOM 751 C CA . LYS A 1 91 ? -14.075 -34.262 20.920 1.00 46.94 91 LYS A CA 1
ATOM 752 C C . LYS A 1 91 ? -13.611 -35.051 22.149 1.00 46.94 91 LYS A C 1
ATOM 754 O O . LYS A 1 91 ? -14.295 -35.029 23.160 1.00 46.94 91 LYS A O 1
ATOM 759 N N . GLN A 1 92 ? -12.484 -35.754 22.048 1.00 50.12 92 GLN A N 1
ATOM 760 C CA . GLN A 1 92 ? -11.942 -36.614 23.110 1.00 50.12 92 GLN A CA 1
ATOM 761 C C . GLN A 1 92 ? -10.841 -35.933 23.941 1.00 50.12 92 GLN A C 1
ATOM 763 O O . GLN A 1 92 ? -10.331 -36.535 24.877 1.00 50.12 92 GLN A O 1
ATOM 768 N N . ALA A 1 93 ? -10.463 -34.699 23.596 1.00 44.53 93 ALA A N 1
ATOM 769 C CA . ALA A 1 93 ? -9.357 -33.970 24.220 1.00 44.53 93 ALA A CA 1
ATOM 770 C C . ALA A 1 93 ? -9.815 -32.791 25.108 1.00 44.53 93 ALA A C 1
ATOM 772 O O . ALA A 1 93 ? -9.022 -31.883 25.357 1.00 44.53 93 ALA A O 1
ATOM 773 N N . ALA A 1 94 ? -11.078 -32.791 25.548 1.00 38.06 94 ALA A N 1
ATOM 774 C CA . ALA A 1 94 ? -11.660 -31.801 26.458 1.00 38.06 94 ALA A CA 1
ATOM 775 C C . ALA A 1 94 ? -12.109 -32.462 27.764 1.00 38.06 94 ALA A C 1
ATOM 777 O O . ALA A 1 94 ? -12.712 -33.556 27.674 1.00 38.06 94 ALA A O 1
#

Solvent-accessible surface area (backbone atoms only — not comparable to full-atom values): 6350 Å² total; per-residue (Å²): 137,81,83,76,85,67,96,64,89,73,80,64,88,87,71,77,81,90,76,90,57,95,56,52,69,60,54,53,47,54,53,55,56,49,43,71,42,72,68,60,58,77,64,77,56,95,45,67,68,60,50,50,54,50,50,53,52,54,49,51,52,51,49,49,57,61,72,67,50,57,83,85,55,78,60,84,77,76,53,90,59,77,57,81,86,64,55,76,74,73,75,76,76,116

Sequence (94 aa):
MSASNSRFVEKPEGQKGFVVQKYRRVIERTIAWLNRYRRLSKGYERYGWNSEAMIDIASIHFMLRQLLHNADIPIPYKDRRPPESMGPALKQAA

Secondary structure (DSSP, 8-state):
-PPP--SS-PPPTT--S----TTHHHHHHHHHHHHTSGGGTTT--SSHHHHHHHHHHHHHHHHHHHHT--TTS--TTTSSSPPTTS-GGGTS--

pLDDT: mean 77.92, std 16.99, range [38.06, 96.0]

Mean predicted aligned error: 12.98 Å